Protein AF-A0A5K0X694-F1 (afdb_monomer)

Radius of gyration: 18.99 Å; Cα contacts (8 Å, |Δi|>4): 246; chains: 1; bounding box: 40×49×40 Å

pLDDT: mean 83.39, std 18.23, range [28.44, 98.31]

Sequence (173 aa):
LQGNPLCSSANQLKVTQFCGPQPDDNMESSGGTSNSTNVCLVQSCPAQFYEYVPSSLVTCFCAAPIKVGYRLKSPGISVFPPYVSIFRIYLTSSLDLDLDQLNVYSFIWEEGPRLKMYLKLFPMIKDSHSNQTFNLSEILRLRDMFTSWAMKDSPVFGPYELLNFTLEGPYEY

Mean predicted aligned error: 11.92 Å

Structure (mmCIF, N/CA/C/O backbone):
data_AF-A0A5K0X694-F1
#
_entry.id   AF-A0A5K0X694-F1
#
loop_
_atom_site.group_PDB
_atom_site.id
_atom_site.type_symbol
_atom_site.label_atom_id
_atom_site.label_alt_id
_atom_site.label_comp_id
_atom_site.label_asym_id
_atom_site.label_entity_id
_atom_site.label_seq_id
_atom_site.pdbx_PDB_ins_code
_atom_site.Cartn_x
_atom_site.Cartn_y
_atom_site.Cartn_z
_atom_site.occupancy
_atom_site.B_iso_or_equiv
_atom_site.auth_seq_id
_atom_site.auth_comp_id
_atom_site.auth_asym_id
_atom_site.auth_atom_id
_atom_site.pdbx_PDB_model_num
ATOM 1 N N . LEU A 1 1 ? -12.141 17.454 8.384 1.00 48.47 1 LEU A N 1
ATOM 2 C CA . LEU A 1 1 ? -13.400 18.067 8.876 1.00 48.47 1 LEU A CA 1
ATOM 3 C C . LEU A 1 1 ? -13.935 19.074 7.849 1.00 48.47 1 LEU A C 1
ATOM 5 O O . LEU A 1 1 ? -14.264 20.198 8.197 1.00 48.47 1 LEU A O 1
ATOM 9 N N . GLN A 1 2 ? -13.998 18.693 6.573 1.00 41.69 2 GLN A N 1
ATOM 10 C CA . GLN A 1 2 ? -14.534 19.544 5.505 1.00 41.69 2 GLN A CA 1
ATOM 11 C C . GLN A 1 2 ? -15.985 19.097 5.286 1.00 41.69 2 GLN A C 1
ATOM 13 O O . GLN A 1 2 ? -16.233 17.893 5.234 1.00 41.69 2 GLN A O 1
ATOM 18 N N . GLY A 1 3 ? -16.937 20.034 5.292 1.00 54.44 3 GLY A N 1
ATOM 19 C CA . GLY A 1 3 ? -18.376 19.724 5.241 1.00 54.44 3 GLY A CA 1
ATOM 20 C C . GLY A 1 3 ? -19.073 19.560 6.601 1.00 54.44 3 GLY A C 1
ATOM 21 O O . GLY A 1 3 ? -20.202 19.085 6.650 1.00 54.44 3 GLY A O 1
ATOM 22 N N . ASN A 1 4 ? -18.437 19.949 7.714 1.00 60.69 4 ASN A N 1
ATOM 23 C CA . ASN A 1 4 ? -19.129 20.032 9.004 1.00 60.69 4 ASN A CA 1
ATOM 24 C C . ASN A 1 4 ? -19.998 21.313 9.040 1.00 60.69 4 ASN A C 1
ATOM 26 O O . ASN A 1 4 ? -19.433 22.392 8.839 1.00 60.69 4 ASN A O 1
ATOM 30 N N . PRO A 1 5 ? -21.315 21.241 9.334 1.00 73.25 5 PRO A N 1
ATOM 31 C CA . PRO A 1 5 ? -22.205 22.409 9.407 1.00 73.25 5 PRO A CA 1
ATOM 32 C C . PRO A 1 5 ? -21.715 23.518 10.349 1.00 73.25 5 PRO A C 1
ATOM 34 O O . PRO A 1 5 ? -22.024 24.690 10.156 1.00 73.25 5 PRO A O 1
ATOM 37 N N . LEU A 1 6 ? -20.906 23.168 11.353 1.00 74.06 6 LEU A N 1
ATOM 38 C CA . LEU A 1 6 ? -20.310 24.129 12.285 1.00 74.06 6 LEU A CA 1
ATOM 39 C C . LEU A 1 6 ? -19.313 25.085 11.614 1.00 74.06 6 LEU A C 1
ATOM 41 O O . LEU A 1 6 ? -19.091 26.191 12.108 1.00 74.06 6 LEU A O 1
ATOM 45 N N . CYS A 1 7 ? -18.726 24.689 10.483 1.00 71.06 7 CYS A N 1
ATOM 46 C CA . CYS A 1 7 ? -17.763 25.520 9.769 1.00 71.06 7 CYS A CA 1
ATOM 47 C C . CYS A 1 7 ? -18.408 26.713 9.053 1.00 71.06 7 CYS A C 1
ATOM 49 O O . CYS A 1 7 ? -17.728 27.706 8.811 1.00 71.06 7 CYS A O 1
ATOM 51 N N . SER A 1 8 ? -19.723 26.686 8.815 1.00 75.56 8 SER A N 1
ATOM 52 C CA . SER A 1 8 ? -20.474 27.824 8.269 1.00 75.56 8 SER A CA 1
ATOM 53 C C . SER A 1 8 ? -20.506 29.031 9.219 1.00 75.56 8 SER A C 1
ATOM 55 O O . SER A 1 8 ? -20.667 30.164 8.774 1.00 75.56 8 SER A O 1
ATOM 57 N N . SER A 1 9 ? -20.309 28.806 10.524 1.00 78.75 9 SER A N 1
ATOM 58 C CA . SER A 1 9 ? -20.319 29.842 11.570 1.00 78.75 9 SER A CA 1
ATOM 59 C C . SER A 1 9 ? -18.967 29.975 12.287 1.00 78.75 9 SER A C 1
ATOM 61 O O . SER A 1 9 ? -18.888 30.542 13.379 1.00 78.75 9 SER A O 1
ATOM 63 N N . ALA A 1 10 ? -17.880 29.468 11.691 1.00 73.50 10 ALA A N 1
ATOM 64 C CA . ALA A 1 10 ? -16.590 29.304 12.366 1.00 73.50 10 ALA A CA 1
ATOM 65 C C . ALA A 1 10 ? -15.998 30.609 12.930 1.00 73.50 10 ALA A C 1
ATOM 67 O O . ALA A 1 10 ? -15.391 30.592 14.004 1.00 73.50 10 ALA A O 1
ATOM 68 N N . ASN A 1 11 ? -16.212 31.740 12.246 1.00 72.25 11 ASN A N 1
ATOM 69 C CA . ASN A 1 11 ? -15.755 33.064 12.689 1.00 72.25 11 ASN A CA 1
ATOM 70 C C . ASN A 1 11 ? -16.458 33.538 13.968 1.00 72.25 11 ASN A C 1
ATOM 72 O O . ASN A 1 11 ? -15.817 34.108 14.846 1.00 72.25 11 ASN A O 1
ATOM 76 N N . GLN A 1 12 ? -17.761 33.281 14.097 1.00 77.75 12 GLN A N 1
ATOM 77 C CA . GLN A 1 12 ? -18.540 33.678 15.275 1.00 77.75 12 GLN A CA 1
ATOM 78 C C . GLN A 1 12 ? -18.172 32.833 16.498 1.00 77.75 12 GLN A C 1
ATOM 80 O O . GLN A 1 12 ? -18.167 33.322 17.623 1.00 77.75 12 GLN A O 1
ATOM 85 N N . LEU A 1 13 ? -17.820 31.570 16.259 1.00 76.12 13 LEU A N 1
ATOM 86 C CA . LEU A 1 13 ? -17.507 30.590 17.294 1.00 76.12 13 LEU A CA 1
ATOM 87 C C . LEU A 1 13 ? -16.002 30.500 17.620 1.00 76.12 13 LEU A C 1
ATOM 89 O O . LEU A 1 13 ? -15.628 29.726 18.494 1.00 76.12 13 LEU A O 1
ATOM 93 N N . LYS A 1 14 ? -15.130 31.273 16.946 1.00 75.88 14 LYS A N 1
ATOM 94 C CA . LYS A 1 14 ? -13.653 31.204 17.063 1.00 75.88 14 LYS A CA 1
ATOM 95 C C . LYS A 1 14 ? -13.077 29.788 16.881 1.00 75.88 14 LYS A C 1
ATOM 97 O O . LYS A 1 14 ? -12.073 29.427 17.489 1.00 75.88 14 LYS A O 1
ATOM 102 N N . VAL A 1 15 ? -13.689 28.984 16.016 1.00 77.88 15 VAL A N 1
ATOM 103 C CA . VAL A 1 15 ? -13.258 27.601 15.721 1.00 77.88 15 VAL A CA 1
ATOM 104 C C . VAL A 1 15 ? -12.642 27.458 14.329 1.00 77.88 15 VAL A C 1
ATOM 106 O O . VAL A 1 15 ? -12.451 26.346 13.847 1.00 77.88 15 VAL A O 1
ATOM 109 N N . THR A 1 16 ? -12.302 28.574 13.682 1.00 71.81 16 THR A N 1
ATOM 110 C CA . THR A 1 16 ? -11.727 28.627 12.326 1.00 71.81 16 THR A CA 1
ATOM 111 C C . THR A 1 16 ? -10.502 27.737 12.150 1.00 71.81 16 THR A C 1
ATOM 113 O O . THR A 1 16 ? -10.377 27.084 11.122 1.00 71.81 16 THR A O 1
ATOM 116 N N . GLN A 1 17 ? -9.653 27.629 13.173 1.00 74.81 17 GLN A N 1
ATOM 117 C CA . GLN A 1 17 ? -8.462 26.772 13.164 1.00 74.81 17 GLN A CA 1
ATOM 118 C C . GLN A 1 17 ? -8.761 25.262 13.074 1.00 74.81 17 GLN A C 1
ATOM 120 O O . GLN A 1 17 ? -7.862 24.475 12.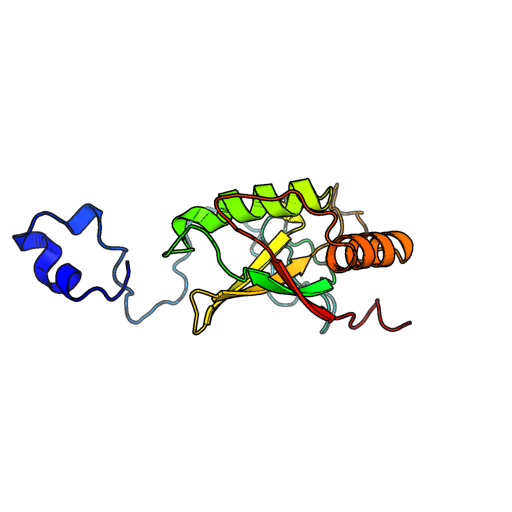796 1.00 74.81 17 GLN A O 1
ATOM 125 N N . PHE A 1 18 ? -10.007 24.848 13.323 1.00 73.69 18 PHE A N 1
ATOM 126 C CA . PHE A 1 18 ? -10.443 23.447 13.289 1.00 73.69 18 PHE A CA 1
ATOM 127 C C . PHE A 1 18 ? -11.225 23.088 12.017 1.00 73.69 18 PHE A C 1
ATOM 129 O O . PHE A 1 18 ? -11.554 21.918 11.799 1.00 73.69 18 PHE A O 1
ATOM 136 N N . CYS A 1 19 ? -11.520 24.078 11.174 1.00 73.50 19 CYS A N 1
ATOM 137 C CA . CYS A 1 19 ? -12.173 23.888 9.887 1.00 73.50 19 CYS A CA 1
ATOM 138 C C . CYS A 1 19 ? -11.113 23.788 8.787 1.00 73.50 19 CYS A C 1
ATOM 140 O O . CYS A 1 19 ? -10.180 24.583 8.733 1.00 73.50 19 CYS A O 1
ATOM 142 N N . GLY A 1 20 ? -11.237 22.773 7.925 1.00 61.75 20 GLY A N 1
ATOM 143 C CA . GLY A 1 20 ? -10.361 22.646 6.758 1.00 61.75 20 GLY A CA 1
ATOM 144 C C . GLY A 1 20 ? -10.597 23.794 5.769 1.00 61.75 20 GLY A C 1
ATOM 145 O O . GLY A 1 20 ? -11.686 24.373 5.793 1.00 61.75 20 GLY A O 1
ATOM 146 N N . PRO A 1 21 ? -9.616 24.122 4.906 1.00 60.84 21 PRO A N 1
ATOM 147 C CA . PRO A 1 21 ? -9.787 25.147 3.879 1.00 60.84 21 PRO A CA 1
ATOM 148 C C . PRO A 1 21 ? -11.065 24.871 3.079 1.00 60.84 21 PRO A C 1
ATOM 150 O O . PRO A 1 21 ? -11.343 23.729 2.714 1.00 60.84 21 PRO A O 1
ATOM 153 N N . GLN A 1 22 ? -11.894 25.893 2.883 1.00 52.69 22 GLN A N 1
ATOM 154 C CA . GLN A 1 22 ? -13.135 25.754 2.127 1.00 52.69 22 GLN A CA 1
ATOM 155 C C . GLN A 1 22 ? -12.769 25.420 0.674 1.00 52.69 22 GLN A C 1
ATOM 157 O O . GLN A 1 22 ? -11.824 26.016 0.157 1.00 52.69 22 GLN A O 1
ATOM 162 N N . PRO A 1 23 ? -13.416 24.433 0.030 1.00 43.84 23 PRO A N 1
ATOM 163 C CA . PRO A 1 23 ? -13.163 24.210 -1.380 1.00 43.84 23 PRO A CA 1
ATOM 164 C C . PRO A 1 23 ? -13.705 25.429 -2.126 1.00 43.84 23 PRO A C 1
ATOM 166 O O . PRO A 1 23 ? -14.900 25.711 -2.062 1.00 43.84 23 PRO A O 1
ATOM 169 N N . ASP A 1 24 ? -12.821 26.178 -2.778 1.00 38.19 24 ASP A N 1
ATOM 170 C CA . ASP A 1 24 ? -13.243 27.029 -3.879 1.00 38.19 24 ASP A CA 1
ATOM 171 C C . ASP A 1 24 ? -13.851 26.100 -4.934 1.00 38.19 24 ASP A C 1
ATOM 173 O O . ASP A 1 24 ? -13.210 25.133 -5.355 1.00 38.19 24 ASP A O 1
ATOM 177 N N . ASP A 1 25 ? -15.071 26.394 -5.384 1.00 39.53 25 ASP A N 1
ATOM 178 C CA . ASP A 1 25 ? -15.778 25.658 -6.448 1.00 39.53 25 ASP A CA 1
ATOM 179 C C . ASP A 1 25 ? -15.079 25.748 -7.828 1.00 39.53 25 ASP A C 1
ATOM 181 O O . ASP A 1 25 ? -15.644 25.373 -8.849 1.00 39.53 25 ASP A O 1
ATOM 185 N N . ASN A 1 26 ? -13.816 26.184 -7.861 1.00 41.09 26 ASN A N 1
ATOM 186 C CA . ASN A 1 26 ? -12.922 26.196 -9.012 1.00 41.09 26 ASN A CA 1
ATOM 187 C C . ASN A 1 26 ? -11.569 25.562 -8.655 1.00 41.09 26 ASN A C 1
ATOM 189 O O . ASN A 1 26 ? -10.518 26.159 -8.886 1.00 41.09 26 ASN A O 1
ATOM 193 N N . MET A 1 27 ? -11.571 24.356 -8.082 1.00 34.81 27 MET A N 1
ATOM 194 C CA . MET A 1 27 ? -10.336 23.609 -7.822 1.00 34.81 27 MET A CA 1
ATOM 195 C C . MET A 1 27 ? -9.750 23.034 -9.124 1.00 34.81 27 MET A C 1
ATOM 197 O O . MET A 1 27 ? -9.629 21.824 -9.304 1.00 34.81 27 MET A O 1
ATOM 201 N N . GLU A 1 28 ? -9.317 23.917 -10.024 1.00 36.00 28 GLU A N 1
ATOM 202 C CA . GLU A 1 28 ? -8.028 23.695 -10.660 1.00 36.00 28 GLU A CA 1
ATOM 203 C C . GLU A 1 28 ? -6.977 23.764 -9.551 1.00 36.00 28 GLU A C 1
ATOM 205 O O . GLU A 1 28 ? -6.948 24.687 -8.734 1.00 36.00 28 GLU A O 1
ATOM 210 N N . SER A 1 29 ? -6.144 22.731 -9.480 1.00 35.97 29 SER A N 1
ATOM 211 C CA . SER A 1 29 ? -5.011 22.655 -8.568 1.00 35.97 29 SER A CA 1
ATOM 212 C C . SER A 1 29 ? -4.126 23.889 -8.762 1.00 35.97 29 SER A C 1
ATOM 214 O O . SER A 1 29 ? -3.319 23.955 -9.685 1.00 35.97 29 SER A O 1
ATOM 216 N N . SER A 1 30 ? -4.308 24.897 -7.908 1.00 34.75 30 SER A N 1
ATOM 217 C CA . SER A 1 30 ? -3.469 26.088 -7.896 1.00 34.75 30 SER A CA 1
ATOM 218 C C . SER A 1 30 ? -2.078 25.689 -7.432 1.00 34.75 30 SER A C 1
ATOM 220 O O . SER A 1 30 ? -1.824 25.442 -6.251 1.00 34.75 30 SER A O 1
ATOM 222 N N . GLY A 1 31 ? -1.194 25.577 -8.420 1.00 34.97 31 GLY A N 1
ATOM 223 C CA . GLY A 1 31 ? 0.225 25.370 -8.244 1.00 34.97 31 GLY A CA 1
ATOM 224 C C . GLY A 1 31 ? 0.832 26.481 -7.400 1.00 34.97 31 GLY A C 1
ATOM 225 O O . GLY A 1 31 ? 0.669 27.670 -7.674 1.00 34.97 31 GLY A O 1
ATOM 226 N N . GLY A 1 32 ? 1.587 26.073 -6.384 1.00 28.44 32 GLY A N 1
ATOM 227 C CA . GLY A 1 32 ? 2.584 26.940 -5.785 1.00 28.44 32 GLY A CA 1
ATOM 228 C C . GLY A 1 32 ? 3.619 27.286 -6.850 1.00 28.44 32 GLY A C 1
ATOM 229 O O . GLY A 1 32 ? 4.326 26.408 -7.345 1.00 28.44 32 GLY A O 1
ATOM 230 N N . THR A 1 33 ? 3.707 28.566 -7.201 1.00 41.59 33 THR A N 1
ATOM 231 C CA . THR A 1 33 ? 4.793 29.131 -8.001 1.00 41.59 33 THR A CA 1
ATOM 232 C C . THR A 1 33 ? 6.118 28.906 -7.283 1.00 41.59 33 THR A C 1
ATOM 234 O O . THR A 1 33 ? 6.531 29.682 -6.424 1.00 41.59 33 THR A O 1
ATOM 237 N N . SER A 1 34 ? 6.789 27.826 -7.661 1.00 33.91 34 SER A N 1
ATOM 238 C CA . SER A 1 34 ? 8.225 27.652 -7.524 1.00 33.91 34 SER A CA 1
ATOM 239 C C . SER A 1 34 ? 8.764 27.434 -8.934 1.00 33.91 34 SER A C 1
ATOM 241 O O . SER A 1 34 ? 8.222 26.630 -9.690 1.00 33.91 34 SER A O 1
ATOM 243 N N . ASN A 1 35 ? 9.789 28.196 -9.317 1.00 35.16 35 ASN A N 1
ATOM 244 C CA . ASN A 1 35 ? 10.494 28.044 -10.589 1.00 35.16 35 ASN A CA 1
ATOM 245 C C . ASN A 1 35 ? 11.213 26.684 -10.628 1.00 35.16 35 ASN A C 1
ATOM 247 O O . ASN A 1 35 ? 12.423 26.613 -10.431 1.00 35.16 35 ASN A O 1
ATOM 251 N N . SER A 1 36 ? 10.473 25.601 -10.856 1.00 40.12 36 SER A N 1
ATOM 252 C CA . SER A 1 36 ? 11.021 24.280 -11.141 1.00 40.12 36 SER A CA 1
ATOM 253 C C . SER A 1 36 ? 10.494 23.820 -12.496 1.00 40.12 36 SER A C 1
ATOM 255 O O . SER A 1 36 ? 9.312 23.570 -12.701 1.00 40.12 36 SER A O 1
ATOM 257 N N . THR A 1 37 ? 11.396 23.746 -13.464 1.00 45.09 37 THR A N 1
ATOM 258 C CA . THR A 1 37 ? 11.156 23.361 -14.860 1.00 45.09 37 THR A CA 1
ATOM 259 C C . THR A 1 37 ? 10.831 21.873 -15.054 1.00 45.09 37 THR A C 1
ATOM 261 O O . THR A 1 37 ? 10.896 21.386 -16.175 1.00 45.09 37 THR A O 1
ATOM 264 N N . ASN A 1 38 ? 10.443 21.139 -14.007 1.00 52.22 38 ASN A N 1
ATOM 265 C CA . ASN A 1 38 ? 10.239 19.689 -14.064 1.00 52.22 38 ASN A CA 1
ATOM 266 C C . ASN A 1 38 ? 8.827 19.296 -13.612 1.00 52.22 38 ASN A C 1
ATOM 268 O O . ASN A 1 38 ? 8.649 18.527 -12.669 1.00 52.22 38 ASN A O 1
ATOM 272 N N . VAL A 1 39 ? 7.808 19.827 -14.288 1.00 64.50 39 VAL A N 1
ATOM 273 C CA . VAL A 1 39 ? 6.454 19.272 -14.193 1.00 64.50 39 VAL A CA 1
ATOM 274 C C . VAL A 1 39 ? 6.445 17.986 -15.014 1.00 64.50 39 VAL A C 1
ATOM 276 O O . VAL A 1 39 ? 6.618 18.029 -16.231 1.00 64.50 39 VAL A O 1
ATOM 279 N N . CYS A 1 40 ? 6.286 16.839 -14.355 1.00 70.12 40 CYS A N 1
ATOM 280 C CA . CYS A 1 40 ? 6.133 15.560 -15.041 1.00 70.12 40 CYS A CA 1
ATOM 281 C C . CYS A 1 40 ? 4.939 15.643 -15.992 1.00 70.12 40 CYS A C 1
ATOM 283 O O . CYS A 1 40 ? 3.802 15.815 -15.552 1.00 70.12 40 CYS A O 1
ATOM 285 N N . LEU A 1 41 ? 5.194 15.567 -17.298 1.00 68.50 41 LEU A N 1
ATOM 286 C CA . LEU A 1 41 ? 4.132 15.597 -18.297 1.00 68.50 41 LEU A CA 1
ATOM 287 C C . LEU A 1 41 ? 3.282 14.349 -18.112 1.00 68.50 41 LEU A C 1
ATOM 289 O O . LEU A 1 41 ? 3.829 13.268 -18.201 1.00 68.50 41 LEU A O 1
ATOM 293 N N . VAL A 1 42 ? 1.963 14.471 -17.945 1.00 57.97 42 VAL A N 1
ATOM 294 C CA . VAL A 1 42 ? 1.013 13.358 -17.684 1.00 57.97 42 VAL A CA 1
ATOM 295 C C . VAL A 1 42 ? 1.183 12.140 -18.626 1.00 57.97 42 VAL A C 1
ATOM 297 O O . VAL A 1 42 ? 0.758 11.037 -18.302 1.00 57.97 42 VAL A O 1
ATOM 300 N N . GLN A 1 43 ? 1.842 12.322 -19.773 1.00 61.53 43 GLN A N 1
ATOM 301 C CA . GLN A 1 43 ? 2.162 11.305 -20.775 1.00 61.53 43 GLN A CA 1
ATOM 302 C C . GLN A 1 43 ? 3.538 10.609 -20.614 1.00 61.53 43 GLN A C 1
ATOM 304 O O . GLN A 1 43 ? 3.895 9.829 -21.492 1.00 61.53 43 GLN A O 1
ATOM 309 N N . SER A 1 44 ? 4.347 10.866 -19.571 1.00 67.12 44 SER A N 1
ATOM 310 C CA . SER A 1 44 ? 5.709 10.289 -19.500 1.00 67.12 44 SER A CA 1
ATOM 311 C C . SER A 1 44 ? 5.768 8.827 -19.053 1.00 67.12 44 SER A C 1
ATOM 313 O O . SER A 1 44 ? 6.786 8.183 -19.304 1.00 67.12 44 SER A O 1
ATOM 315 N N . CYS A 1 45 ? 4.736 8.288 -18.396 1.00 82.69 45 CYS A N 1
ATOM 316 C CA . CYS A 1 45 ? 4.750 6.873 -18.023 1.00 82.69 45 CYS A CA 1
ATOM 317 C C . CYS A 1 45 ? 4.392 5.974 -19.219 1.00 82.69 45 CYS A C 1
ATOM 319 O O . CYS A 1 45 ? 3.425 6.273 -19.925 1.00 82.69 45 CYS A O 1
ATOM 321 N N . PRO A 1 46 ? 5.129 4.866 -19.449 1.00 71.69 46 PRO A N 1
ATOM 322 C CA . PRO A 1 46 ? 4.773 3.878 -20.468 1.00 71.69 46 PRO A CA 1
ATOM 323 C C . PRO A 1 46 ? 3.323 3.383 -20.291 1.00 71.69 46 PRO A C 1
ATOM 325 O O . PRO A 1 46 ? 2.833 3.270 -19.173 1.00 71.69 46 PRO A O 1
ATOM 328 N N . ALA A 1 47 ? 2.613 3.122 -21.392 1.00 72.69 47 ALA A N 1
ATOM 329 C CA . ALA A 1 47 ? 1.148 3.009 -21.422 1.00 72.69 47 ALA A CA 1
ATOM 330 C C . ALA A 1 47 ? 0.486 2.003 -20.436 1.00 72.69 47 ALA A C 1
ATOM 332 O O . ALA A 1 47 ? 1.058 0.982 -20.057 1.00 72.69 47 ALA A O 1
ATOM 333 N N . GLN A 1 48 ? -0.778 2.325 -20.106 1.00 78.00 48 GLN A N 1
ATOM 334 C CA . GLN A 1 48 ? -1.881 1.638 -19.390 1.00 78.00 48 GLN A CA 1
ATOM 335 C C . GLN A 1 48 ? -1.643 0.957 -18.025 1.00 78.00 48 GLN A C 1
ATOM 337 O O . GLN A 1 48 ? -2.593 0.883 -17.248 1.00 78.00 48 GLN A O 1
ATOM 342 N N . PHE A 1 49 ? -0.425 0.527 -17.687 1.00 88.81 49 PHE A N 1
ATOM 343 C CA . PHE A 1 49 ? -0.144 -0.191 -16.429 1.00 88.81 49 PHE A CA 1
ATOM 344 C C . PHE A 1 49 ? 0.928 0.453 -15.546 1.00 88.81 49 PHE A C 1
ATOM 346 O O . PHE A 1 49 ? 1.146 -0.011 -14.429 1.00 88.81 49 PHE A O 1
ATOM 353 N N . TYR A 1 50 ? 1.587 1.510 -16.022 1.00 91.38 50 TYR A N 1
ATOM 354 C CA . TYR A 1 50 ? 2.572 2.258 -15.248 1.00 91.38 50 TYR A CA 1
ATOM 355 C C . TYR A 1 50 ? 1.970 3.566 -14.751 1.00 91.38 50 TYR A C 1
ATOM 357 O O . TYR A 1 50 ? 1.217 4.238 -15.454 1.00 91.38 50 TYR A O 1
ATOM 365 N N . GLU A 1 51 ? 2.338 3.939 -13.534 1.00 90.81 51 GLU A N 1
ATOM 366 C CA . GLU A 1 51 ? 1.886 5.159 -12.882 1.00 90.81 51 GLU A CA 1
ATOM 367 C C . GLU A 1 51 ? 3.071 5.891 -12.254 1.00 90.81 51 GLU A C 1
ATOM 369 O O . GLU A 1 51 ? 4.096 5.283 -11.930 1.00 90.81 51 GLU A O 1
ATOM 374 N N . TYR A 1 52 ? 2.915 7.198 -12.041 1.00 89.19 52 TYR A N 1
ATOM 375 C CA . TYR A 1 52 ? 3.875 7.960 -11.252 1.00 89.19 52 TYR A CA 1
ATOM 376 C C . TYR A 1 52 ? 3.895 7.472 -9.817 1.00 89.19 52 TYR A C 1
ATOM 378 O O . TYR A 1 52 ? 2.845 7.322 -9.189 1.00 89.19 52 TYR A O 1
ATOM 386 N N . VAL A 1 53 ? 5.098 7.315 -9.274 1.00 89.56 53 VAL A N 1
ATOM 387 C CA . VAL A 1 53 ? 5.265 6.982 -7.863 1.00 89.56 53 VAL A CA 1
ATOM 388 C C . VAL A 1 53 ? 5.167 8.269 -7.034 1.00 89.56 53 VAL A C 1
ATOM 390 O O . VAL A 1 53 ? 6.076 9.100 -7.101 1.00 89.56 53 VAL A O 1
ATOM 393 N N . PRO A 1 54 ? 4.090 8.482 -6.247 1.00 79.31 54 PRO A N 1
ATOM 394 C CA . PRO A 1 54 ? 3.764 9.810 -5.709 1.00 79.31 54 PRO A CA 1
ATOM 395 C C . PRO A 1 54 ? 4.771 10.368 -4.699 1.00 79.31 54 PRO A C 1
ATOM 397 O O . PRO A 1 54 ? 4.779 11.566 -4.436 1.00 79.31 54 PRO A O 1
ATOM 400 N N . SER A 1 55 ? 5.575 9.506 -4.076 1.00 77.19 55 SER A N 1
ATOM 401 C CA . SER A 1 55 ? 6.570 9.884 -3.063 1.00 77.19 55 SER A CA 1
ATOM 402 C C . SER A 1 55 ? 8.005 9.554 -3.491 1.00 77.19 55 SER A C 1
ATOM 404 O O . SER A 1 55 ? 8.879 9.482 -2.635 1.00 77.19 55 SER A O 1
ATOM 406 N N . SER A 1 56 ? 8.247 9.350 -4.792 1.00 78.56 56 SER A N 1
ATOM 407 C CA . SER A 1 56 ? 9.584 9.053 -5.314 1.00 78.56 56 SER A CA 1
ATOM 408 C C . SER A 1 56 ? 10.520 10.256 -5.186 1.00 78.56 56 SER A C 1
ATOM 410 O O . SER A 1 56 ? 10.170 11.373 -5.568 1.00 78.56 56 SER A O 1
ATOM 412 N N . LEU A 1 57 ? 11.742 10.009 -4.706 1.00 80.38 57 LEU A N 1
ATOM 413 C CA . LEU A 1 57 ? 12.838 10.988 -4.729 1.00 80.38 57 LEU A CA 1
ATOM 414 C C . LEU A 1 57 ? 13.376 11.224 -6.148 1.00 80.38 57 LEU A C 1
ATOM 416 O O . LEU A 1 57 ? 13.990 12.253 -6.424 1.00 80.38 57 LEU A O 1
ATOM 420 N N . VAL A 1 58 ? 13.138 10.273 -7.052 1.00 82.50 58 VAL A N 1
ATOM 421 C CA . VAL A 1 58 ? 13.457 10.389 -8.472 1.00 82.50 58 VAL A CA 1
ATOM 422 C C . VAL A 1 58 ? 12.288 11.067 -9.180 1.00 82.50 58 VAL A C 1
ATOM 424 O O . VAL A 1 58 ? 11.178 10.524 -9.242 1.00 82.50 58 VAL A O 1
ATOM 427 N N . THR A 1 59 ? 12.548 12.253 -9.726 1.00 81.81 59 THR A N 1
ATOM 428 C CA . THR A 1 59 ? 11.578 13.060 -10.471 1.00 81.81 59 THR A CA 1
ATOM 429 C C . THR A 1 59 ? 10.973 12.258 -11.624 1.00 81.81 59 THR A C 1
ATOM 431 O O . THR A 1 59 ? 11.697 11.716 -12.455 1.00 81.81 59 THR A O 1
ATOM 434 N N . CYS A 1 60 ? 9.641 12.207 -11.687 1.00 83.06 60 CYS A N 1
ATOM 435 C CA . CYS A 1 60 ? 8.880 11.546 -12.754 1.00 83.06 60 CYS A CA 1
ATOM 436 C C . CYS A 1 60 ? 9.139 10.040 -12.916 1.00 83.06 60 CYS A C 1
ATOM 438 O O . CYS A 1 60 ? 8.969 9.513 -14.015 1.00 83.06 60 CYS A O 1
ATOM 440 N N . PHE A 1 61 ? 9.531 9.337 -11.849 1.00 87.75 61 PHE A N 1
ATOM 441 C CA . PHE A 1 61 ? 9.691 7.887 -11.912 1.00 87.75 61 PHE A CA 1
ATOM 442 C C . PHE A 1 61 ? 8.340 7.186 -12.082 1.00 87.75 61 PHE A C 1
ATOM 444 O O . PHE A 1 61 ? 7.378 7.460 -11.356 1.00 87.75 61 PHE A O 1
ATOM 451 N N . CYS A 1 62 ? 8.297 6.267 -13.039 1.00 91.06 62 CYS A N 1
ATOM 452 C CA . CYS A 1 62 ? 7.122 5.486 -13.383 1.00 91.06 62 CYS A CA 1
ATOM 453 C C . CYS A 1 62 ? 7.356 4.027 -13.029 1.00 91.06 62 CYS A C 1
ATOM 455 O O . CYS A 1 62 ? 8.410 3.471 -13.331 1.00 91.06 62 CYS A O 1
ATOM 457 N N . ALA A 1 63 ? 6.359 3.397 -12.427 1.00 93.25 63 ALA A N 1
ATOM 458 C CA . ALA A 1 63 ? 6.406 1.980 -12.119 1.00 93.25 63 ALA A CA 1
ATOM 459 C C . ALA A 1 63 ? 5.021 1.349 -12.220 1.00 93.25 63 ALA A C 1
ATOM 461 O O . ALA A 1 63 ? 4.010 2.038 -12.097 1.00 93.25 63 ALA A O 1
ATOM 462 N N . ALA A 1 64 ? 4.983 0.038 -12.440 1.00 94.88 64 ALA A N 1
ATOM 463 C CA . ALA A 1 64 ? 3.752 -0.736 -12.452 1.00 94.88 64 ALA A CA 1
ATOM 464 C C . ALA A 1 64 ? 3.404 -1.179 -11.022 1.00 94.88 64 ALA A C 1
ATOM 466 O O . ALA A 1 64 ? 4.123 -2.018 -10.460 1.00 94.88 64 ALA A O 1
ATOM 467 N N . PRO A 1 65 ? 2.343 -0.637 -10.397 1.00 96.19 65 PRO A N 1
ATOM 468 C CA . PRO A 1 65 ? 1.994 -1.007 -9.036 1.00 96.19 65 PRO A CA 1
ATOM 469 C C . PRO A 1 65 ? 1.283 -2.361 -8.963 1.00 96.19 65 PRO A C 1
ATOM 471 O O . PRO A 1 65 ? 0.530 -2.734 -9.860 1.00 96.19 65 PRO A O 1
ATOM 474 N N . ILE A 1 66 ? 1.424 -3.050 -7.831 1.00 97.25 66 ILE A N 1
ATOM 475 C CA . ILE A 1 66 ? 0.488 -4.107 -7.426 1.00 97.25 66 ILE A CA 1
ATOM 476 C C . ILE A 1 66 ? -0.687 -3.445 -6.711 1.00 97.25 66 ILE A C 1
ATOM 478 O O . ILE A 1 66 ? -0.491 -2.647 -5.789 1.00 97.25 66 ILE A O 1
ATOM 482 N N . LYS A 1 67 ? -1.914 -3.783 -7.114 1.00 97.12 67 LYS A N 1
ATOM 483 C CA . LYS A 1 67 ? -3.137 -3.243 -6.510 1.00 97.12 67 LYS A CA 1
ATOM 484 C C . LYS A 1 67 ? -3.647 -4.205 -5.444 1.00 97.12 67 LYS A C 1
ATOM 486 O O . LYS A 1 67 ? -3.854 -5.386 -5.713 1.00 97.12 67 LYS A O 1
ATOM 491 N N . VAL A 1 68 ? -3.861 -3.695 -4.235 1.00 98.25 68 VAL A N 1
ATOM 492 C CA . VAL A 1 68 ? -4.284 -4.499 -3.086 1.00 98.25 68 VAL A CA 1
ATOM 493 C C . VAL A 1 68 ? -5.547 -3.913 -2.473 1.00 98.25 68 VAL A C 1
ATOM 495 O O . VAL A 1 68 ? -5.569 -2.779 -1.994 1.00 98.25 68 VAL A O 1
ATOM 498 N N . GLY A 1 69 ? -6.610 -4.704 -2.466 1.00 98.31 69 GLY A N 1
ATOM 499 C CA . GLY A 1 69 ? -7.802 -4.455 -1.676 1.00 98.31 69 GLY A CA 1
ATOM 500 C C . GLY A 1 69 ? -7.536 -4.903 -0.249 1.00 98.31 69 GLY A C 1
ATOM 501 O O . GLY A 1 69 ? -7.305 -6.084 0.000 1.00 98.31 69 GLY A O 1
ATOM 502 N N . TYR A 1 70 ? -7.581 -3.970 0.689 1.00 97.44 70 TYR A N 1
ATOM 503 C CA . TYR A 1 70 ? -7.200 -4.192 2.077 1.00 97.44 70 TYR A CA 1
ATOM 504 C C . TYR A 1 70 ? -8.293 -3.662 2.996 1.00 97.44 70 TYR A C 1
ATOM 506 O O . TYR A 1 70 ? -8.843 -2.593 2.748 1.00 97.44 70 TYR A O 1
ATOM 514 N N . ARG A 1 71 ? -8.630 -4.380 4.064 1.00 97.00 71 ARG A N 1
ATOM 515 C CA . ARG A 1 71 ? -9.657 -3.945 5.013 1.00 97.00 71 ARG A CA 1
ATOM 516 C C . ARG A 1 71 ? -9.160 -4.068 6.441 1.00 97.00 71 ARG A C 1
ATOM 518 O O . ARG A 1 71 ? -8.669 -5.117 6.828 1.00 97.00 71 ARG A O 1
ATOM 525 N N . LEU A 1 72 ? -9.370 -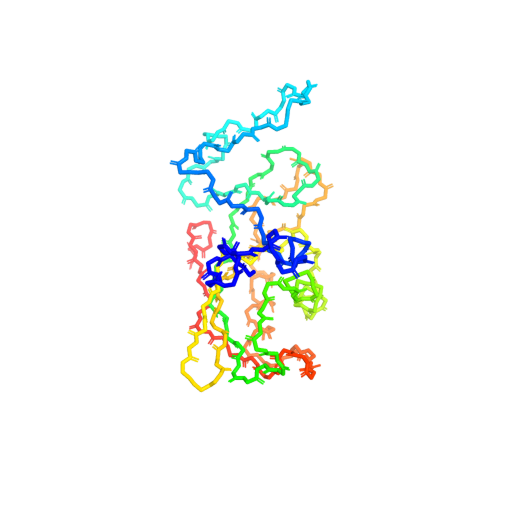3.031 7.244 1.00 96.25 72 LEU A N 1
ATOM 526 C CA . LEU A 1 72 ? -9.310 -3.136 8.701 1.00 96.25 72 LEU A CA 1
ATOM 527 C C . LEU A 1 72 ? -10.687 -3.550 9.214 1.00 96.25 72 LEU A C 1
ATOM 529 O O . LEU A 1 72 ? -11.683 -2.881 8.923 1.00 96.25 72 LEU A O 1
ATOM 533 N N . LYS A 1 73 ? -10.755 -4.667 9.943 1.00 94.81 73 LYS A N 1
ATOM 534 C CA . LYS A 1 73 ? -12.032 -5.269 10.355 1.00 94.81 73 LYS A CA 1
ATOM 535 C C . LYS A 1 73 ? -12.670 -4.540 11.534 1.00 94.81 73 LYS A C 1
ATOM 537 O O . LYS A 1 73 ? -13.889 -4.505 11.622 1.00 94.81 73 LYS A O 1
ATOM 542 N N . SER A 1 74 ? -11.848 -4.014 12.439 1.00 94.00 74 SER A N 1
ATOM 543 C CA . SER A 1 74 ? -12.295 -3.292 13.634 1.00 94.00 74 SER A CA 1
ATOM 544 C C . SER A 1 74 ? -11.165 -2.396 14.169 1.00 94.00 74 SER A C 1
ATOM 546 O O . SER A 1 74 ? -10.607 -2.688 15.230 1.00 94.00 74 SER A O 1
ATOM 548 N N . PRO A 1 75 ? -10.754 -1.351 13.426 1.00 95.69 75 PRO A N 1
ATOM 549 C CA . PRO A 1 75 ? -9.741 -0.412 13.885 1.00 95.69 75 PRO A CA 1
ATOM 550 C C . PRO A 1 75 ? -10.195 0.327 15.152 1.00 95.69 75 PRO A C 1
ATOM 552 O O . PRO A 1 75 ? -11.372 0.634 15.324 1.00 95.69 75 PRO A O 1
ATOM 555 N N . GLY A 1 76 ? -9.244 0.676 16.020 1.00 94.75 76 GLY A N 1
ATOM 556 C CA . GLY A 1 76 ? -9.478 1.432 17.258 1.00 94.75 76 GLY A CA 1
ATOM 557 C C . GLY A 1 76 ? -9.702 2.935 17.045 1.00 94.75 76 GLY A C 1
ATOM 558 O O . GLY A 1 76 ? -9.600 3.718 17.986 1.00 94.75 76 GLY A O 1
ATOM 559 N N . ILE A 1 77 ? -9.963 3.353 15.807 1.00 94.88 77 ILE A N 1
ATOM 560 C CA . ILE A 1 77 ? -10.138 4.747 15.397 1.00 94.88 77 ILE A CA 1
ATOM 561 C C . ILE A 1 77 ? -11.478 4.911 14.683 1.00 94.88 77 ILE A C 1
ATOM 563 O O . ILE A 1 77 ? -11.945 4.000 14.010 1.00 94.88 77 ILE A O 1
ATOM 567 N N . SER A 1 78 ? -12.079 6.095 14.791 1.00 92.62 78 SER A N 1
ATOM 568 C CA . SER A 1 78 ? -13.327 6.453 14.095 1.00 92.62 78 SER A CA 1
ATOM 569 C C . SER A 1 78 ? -13.107 7.393 12.905 1.00 92.62 78 SER A C 1
ATOM 571 O O . SER A 1 78 ? -14.007 7.613 12.098 1.00 92.62 78 SER A O 1
ATOM 573 N N . VAL A 1 79 ? -11.904 7.963 12.780 1.00 93.38 79 VAL A N 1
ATOM 574 C CA . VAL A 1 79 ? -11.535 8.919 11.732 1.00 93.38 79 VAL A CA 1
ATOM 575 C C . VAL A 1 79 ? -10.144 8.561 11.218 1.00 93.38 79 VAL A C 1
ATOM 577 O O . VAL A 1 79 ? -9.178 8.627 11.966 1.00 93.38 79 VAL A O 1
ATOM 580 N N . PHE A 1 80 ? -10.035 8.188 9.941 1.00 96.00 80 PHE A N 1
ATOM 581 C CA . PHE A 1 80 ? -8.780 7.717 9.340 1.00 96.00 80 PHE A CA 1
ATOM 582 C C . PHE A 1 80 ? -7.797 8.804 8.865 1.00 96.00 80 PHE A C 1
AT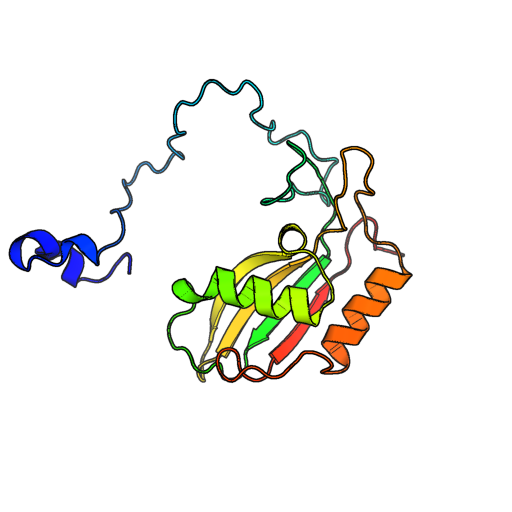OM 584 O O . PHE A 1 80 ? -6.602 8.602 9.060 1.00 96.00 80 PHE A O 1
ATOM 591 N N . PRO A 1 81 ? -8.217 9.954 8.287 1.00 96.19 81 PRO A N 1
ATOM 592 C CA . PRO A 1 81 ? -7.280 10.925 7.704 1.00 96.19 81 PRO A CA 1
ATOM 593 C C . PRO A 1 81 ? -6.081 11.337 8.584 1.00 96.19 81 PRO A C 1
ATOM 595 O O . PRO A 1 81 ? -4.967 11.363 8.064 1.00 96.19 81 PRO A O 1
ATOM 598 N N . PRO A 1 82 ? -6.232 11.580 9.903 1.00 97.19 82 PRO A N 1
ATOM 599 C CA . PRO A 1 82 ? -5.098 11.903 10.777 1.00 97.19 82 PRO A CA 1
ATOM 600 C C . PRO A 1 82 ? -4.076 10.764 10.940 1.00 97.19 82 PRO A C 1
ATOM 602 O O . PRO A 1 82 ? -2.951 11.002 11.366 1.00 97.19 82 PRO A O 1
ATOM 605 N N . TYR A 1 83 ? -4.459 9.530 10.607 1.00 97.00 83 TYR A N 1
ATOM 606 C CA . TYR A 1 83 ? -3.659 8.323 10.791 1.00 97.00 83 TYR A CA 1
ATOM 607 C C . TYR A 1 83 ? -3.012 7.819 9.501 1.00 97.00 83 TYR A C 1
ATOM 609 O O . TYR A 1 83 ? -2.270 6.847 9.568 1.00 97.00 83 TYR A O 1
ATOM 617 N N . VAL A 1 84 ? -3.232 8.454 8.342 1.00 96.06 84 VAL A N 1
ATOM 618 C CA . VAL A 1 84 ? -2.709 7.972 7.046 1.00 96.06 84 VAL A CA 1
ATOM 619 C C . VAL A 1 84 ? -1.189 7.785 7.078 1.00 96.06 84 VAL A C 1
ATOM 621 O O . VAL A 1 84 ? -0.692 6.736 6.676 1.00 96.06 84 VAL A O 1
ATOM 624 N N . SER A 1 85 ? -0.439 8.758 7.603 1.00 95.50 85 SER A N 1
ATOM 625 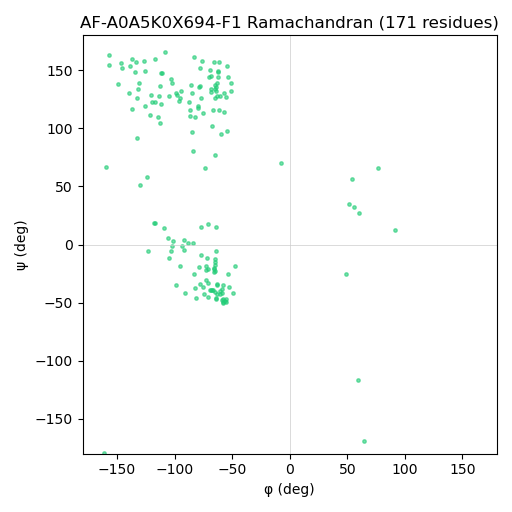C CA . SER A 1 85 ? 1.026 8.661 7.698 1.00 95.50 85 SER A CA 1
ATOM 626 C C . SER A 1 85 ? 1.474 7.541 8.641 1.00 95.50 85 SER A C 1
ATOM 628 O O . SER A 1 85 ? 2.394 6.793 8.321 1.00 95.50 85 SER A O 1
ATOM 630 N N . ILE A 1 86 ? 0.790 7.383 9.778 1.00 96.44 86 ILE A N 1
ATOM 631 C CA . ILE A 1 86 ? 1.082 6.331 10.763 1.00 96.44 86 ILE A CA 1
ATOM 632 C C . ILE A 1 86 ? 0.737 4.953 10.186 1.00 96.44 86 ILE A C 1
ATOM 634 O O . ILE A 1 86 ? 1.482 3.998 10.381 1.00 96.44 86 ILE A O 1
ATOM 638 N N . PHE A 1 87 ? -0.361 4.853 9.435 1.00 96.94 87 PHE A N 1
ATOM 639 C CA . PHE A 1 87 ? -0.769 3.639 8.740 1.00 96.94 87 PHE A CA 1
ATOM 640 C C . PHE A 1 87 ? 0.252 3.237 7.679 1.00 96.94 87 PHE A C 1
ATOM 642 O O . PHE A 1 87 ? 0.601 2.063 7.599 1.00 96.94 87 PHE A O 1
ATOM 649 N N . ARG A 1 88 ? 0.777 4.204 6.910 1.00 96.75 88 ARG A N 1
ATOM 650 C CA . ARG A 1 88 ? 1.847 3.935 5.942 1.00 96.75 88 ARG A CA 1
ATOM 651 C C . ARG A 1 88 ? 3.071 3.339 6.630 1.00 96.75 88 ARG A C 1
ATOM 653 O O . ARG A 1 88 ? 3.495 2.270 6.224 1.00 96.75 88 ARG A O 1
ATOM 660 N N . ILE A 1 89 ? 3.556 3.961 7.709 1.00 96.44 89 ILE A N 1
ATOM 661 C CA . ILE A 1 89 ? 4.692 3.448 8.499 1.00 96.44 89 ILE A CA 1
ATOM 662 C C . ILE A 1 89 ? 4.418 2.038 9.028 1.00 96.44 89 ILE A C 1
ATOM 664 O O . ILE A 1 89 ? 5.261 1.152 8.914 1.00 96.44 89 ILE A O 1
ATOM 668 N N . TYR A 1 90 ? 3.236 1.825 9.605 1.00 96.44 90 TYR A N 1
ATOM 669 C CA . TYR A 1 90 ? 2.828 0.531 10.143 1.00 96.44 90 TYR A CA 1
ATOM 670 C C . TYR A 1 90 ? 2.854 -0.569 9.075 1.00 96.44 90 TYR A C 1
ATOM 672 O O . TYR A 1 90 ? 3.427 -1.641 9.295 1.00 96.44 90 TYR A O 1
ATOM 680 N N . LEU A 1 91 ? 2.242 -0.304 7.921 1.00 96.56 91 LEU A N 1
ATOM 681 C CA . LEU A 1 91 ? 2.087 -1.305 6.880 1.00 96.56 91 LEU A CA 1
ATOM 682 C C . LEU A 1 91 ? 3.408 -1.571 6.154 1.00 96.56 91 LEU A C 1
ATOM 684 O O . LEU A 1 91 ? 3.746 -2.732 5.942 1.00 96.56 91 LEU A O 1
ATOM 688 N N . THR A 1 92 ? 4.186 -0.537 5.823 1.00 96.00 92 THR A N 1
ATOM 689 C CA . THR A 1 92 ? 5.483 -0.731 5.159 1.00 96.00 92 THR A CA 1
ATOM 690 C C . THR A 1 92 ? 6.488 -1.412 6.079 1.00 96.00 92 THR A C 1
ATOM 692 O O . THR A 1 92 ? 7.161 -2.338 5.644 1.00 96.00 92 THR A O 1
ATOM 695 N N . SER A 1 93 ? 6.516 -1.077 7.376 1.00 95.31 93 SER A N 1
ATOM 696 C CA . SER A 1 93 ? 7.343 -1.804 8.349 1.00 95.31 93 SER A CA 1
ATOM 697 C C . SER A 1 93 ? 6.925 -3.269 8.490 1.00 95.31 93 SER A C 1
ATOM 699 O O . SER A 1 93 ? 7.782 -4.125 8.693 1.00 95.31 93 SER A O 1
ATOM 701 N N . SER A 1 94 ? 5.627 -3.568 8.391 1.00 94.56 94 SER A N 1
ATOM 702 C CA . SER A 1 94 ? 5.137 -4.949 8.440 1.00 94.56 94 SER A CA 1
ATOM 703 C C . SER A 1 94 ? 5.466 -5.728 7.169 1.00 94.56 94 SER A C 1
ATOM 705 O O . SER A 1 94 ? 5.650 -6.934 7.245 1.00 94.56 94 SER A O 1
ATOM 707 N N . LEU A 1 95 ? 5.542 -5.056 6.018 1.00 95.31 95 LEU A N 1
ATOM 708 C CA . LEU A 1 95 ? 5.852 -5.654 4.717 1.00 95.31 95 LEU A CA 1
ATOM 709 C C . LEU A 1 95 ? 7.345 -5.649 4.368 1.00 95.31 95 LEU A C 1
ATOM 711 O O . LEU A 1 95 ? 7.707 -6.218 3.340 1.00 95.31 95 LEU A O 1
ATOM 715 N N . ASP A 1 96 ? 8.193 -5.041 5.197 1.00 95.38 96 ASP A N 1
ATOM 716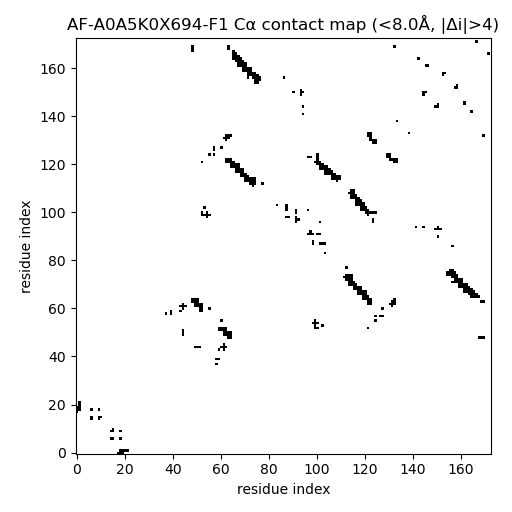 C CA . ASP A 1 96 ? 9.602 -4.771 4.885 1.00 95.38 96 ASP A CA 1
ATOM 717 C C . ASP A 1 96 ? 9.750 -3.989 3.565 1.00 95.38 96 ASP A C 1
ATOM 719 O O . ASP A 1 96 ? 10.344 -4.453 2.596 1.00 95.38 96 ASP A O 1
ATOM 723 N N . LEU A 1 97 ? 9.086 -2.831 3.504 1.00 95.19 97 LEU A N 1
ATOM 724 C CA . LEU A 1 97 ? 9.091 -1.901 2.373 1.00 95.19 97 LEU A CA 1
ATOM 725 C C . LEU A 1 97 ? 9.485 -0.491 2.830 1.00 95.19 97 LEU A C 1
ATOM 727 O O . LEU A 1 97 ? 9.268 -0.112 3.987 1.00 95.19 97 LEU A O 1
ATOM 731 N N . ASP A 1 98 ? 9.964 0.318 1.890 1.00 93.62 98 ASP A N 1
ATOM 732 C CA . ASP A 1 98 ? 10.158 1.753 2.079 1.00 93.62 98 ASP A CA 1
ATOM 733 C C . ASP A 1 98 ? 8.820 2.518 2.023 1.00 93.62 98 ASP A C 1
ATOM 735 O O . ASP A 1 98 ? 7.809 2.053 1.487 1.00 93.62 98 ASP A O 1
ATOM 739 N N . LEU A 1 99 ? 8.777 3.719 2.616 1.00 92.62 99 LEU A N 1
ATOM 740 C CA . LEU A 1 99 ? 7.537 4.508 2.717 1.00 92.62 99 LEU A CA 1
ATOM 741 C C . LEU A 1 99 ? 6.977 4.934 1.354 1.00 92.62 99 LEU A C 1
ATOM 743 O O . LEU A 1 99 ? 5.758 5.050 1.193 1.00 92.62 99 LEU A O 1
ATOM 747 N N . ASP A 1 100 ? 7.850 5.204 0.391 1.00 90.75 100 ASP A N 1
ATOM 748 C CA . ASP A 1 100 ? 7.508 5.620 -0.968 1.00 90.75 100 ASP A CA 1
ATOM 749 C C . ASP A 1 100 ? 6.932 4.482 -1.820 1.00 90.75 100 ASP A C 1
ATOM 751 O O . ASP A 1 100 ? 6.150 4.744 -2.736 1.00 90.75 100 ASP A O 1
ATOM 755 N N . GLN A 1 101 ? 7.210 3.232 -1.446 1.00 95.38 101 GLN A N 1
ATOM 756 C CA . GLN A 1 101 ? 6.652 2.042 -2.077 1.00 95.38 101 GLN A CA 1
ATOM 757 C C . GLN A 1 101 ? 5.166 1.825 -1.774 1.00 95.38 101 GLN A C 1
ATOM 759 O O . GLN A 1 101 ? 4.540 0.985 -2.412 1.00 95.38 101 GLN A O 1
ATOM 764 N N . LEU A 1 102 ? 4.568 2.551 -0.824 1.00 96.69 102 LEU A N 1
ATOM 765 C CA . LEU A 1 102 ? 3.148 2.424 -0.492 1.00 96.69 102 LEU A CA 1
ATOM 766 C C . LEU A 1 102 ? 2.384 3.719 -0.761 1.00 96.69 102 LEU A C 1
ATOM 768 O O . LEU A 1 102 ? 2.613 4.752 -0.123 1.00 96.69 102 LEU A O 1
ATOM 772 N N . ASN A 1 103 ? 1.358 3.607 -1.602 1.00 96.25 103 ASN A N 1
ATOM 773 C CA . ASN A 1 103 ? 0.323 4.613 -1.762 1.00 96.25 103 ASN A CA 1
ATOM 774 C C . ASN A 1 103 ? -1.035 4.087 -1.269 1.00 96.25 103 ASN A C 1
ATOM 776 O O . ASN A 1 103 ? -1.511 3.034 -1.692 1.00 96.25 103 ASN A O 1
ATOM 780 N N . VAL A 1 104 ? -1.678 4.853 -0.385 1.00 97.06 104 VAL A N 1
ATOM 781 C CA . VAL A 1 104 ? -3.085 4.645 -0.020 1.00 97.06 104 VAL A CA 1
ATOM 782 C C . VAL A 1 104 ? -3.929 5.379 -1.057 1.00 97.06 104 VAL A C 1
ATOM 784 O O . VAL A 1 104 ? -4.097 6.593 -0.968 1.00 97.06 104 VAL A O 1
ATOM 787 N N . TYR A 1 105 ? -4.414 4.650 -2.060 1.00 95.88 105 TYR A N 1
ATOM 788 C CA . TYR A 1 105 ? -5.115 5.234 -3.202 1.00 95.88 105 TYR A CA 1
ATOM 789 C C . TYR A 1 105 ? -6.503 5.756 -2.8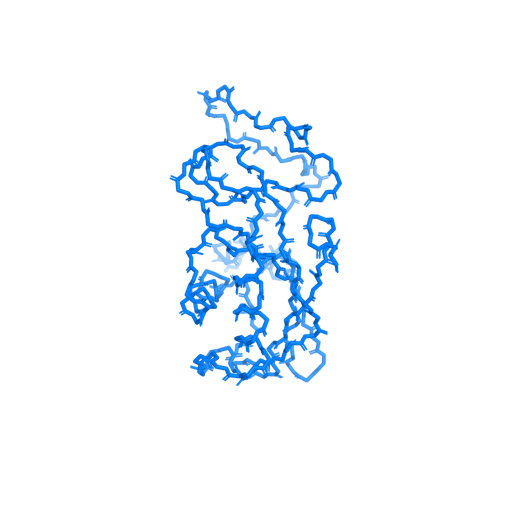19 1.00 95.88 105 TYR A C 1
ATOM 791 O O . TYR A 1 105 ? -6.888 6.859 -3.195 1.00 95.88 105 TYR A O 1
ATOM 799 N N . SER A 1 106 ? -7.265 4.975 -2.056 1.00 97.00 106 SER A N 1
ATOM 800 C CA . SER A 1 106 ? -8.552 5.414 -1.507 1.00 97.00 106 SER A CA 1
ATOM 801 C C . SER A 1 106 ? -8.937 4.608 -0.274 1.00 97.00 106 SER A C 1
ATOM 803 O O . SER A 1 106 ? -8.396 3.529 -0.022 1.00 97.00 106 SER A O 1
ATOM 805 N N . PHE A 1 107 ? -9.881 5.140 0.497 1.00 97.38 107 PHE A N 1
ATOM 806 C CA . PHE A 1 107 ? -10.453 4.477 1.660 1.00 97.38 107 PHE A CA 1
ATOM 807 C C . PHE A 1 107 ? -11.933 4.837 1.817 1.00 97.38 107 PHE A C 1
ATOM 809 O O . PHE A 1 107 ? -12.362 5.919 1.417 1.00 97.38 107 PHE A O 1
ATOM 816 N N . ILE A 1 108 ? -12.708 3.935 2.413 1.00 97.44 108 ILE A N 1
ATOM 817 C CA . ILE A 1 108 ? -14.130 4.122 2.700 1.00 97.44 108 ILE A CA 1
ATOM 818 C C . ILE A 1 108 ? -14.525 3.344 3.959 1.00 97.44 108 ILE A C 1
ATOM 820 O O . ILE A 1 108 ? -14.085 2.211 4.168 1.00 97.44 108 ILE A O 1
ATOM 824 N N . TRP A 1 109 ? -15.345 3.967 4.806 1.00 96.94 109 TRP A N 1
ATOM 825 C CA . TRP A 1 109 ? -15.949 3.302 5.958 1.00 96.94 109 TRP A CA 1
ATOM 826 C C . TRP A 1 109 ? -17.125 2.428 5.515 1.00 96.94 109 TRP A C 1
ATOM 828 O O . TRP A 1 109 ? -17.954 2.848 4.711 1.00 96.94 109 TRP A O 1
ATOM 838 N N . GLU A 1 110 ? -17.196 1.219 6.057 1.00 95.31 110 GLU A N 1
ATOM 839 C CA . GLU A 1 110 ? -18.267 0.247 5.862 1.00 95.31 110 GLU A CA 1
ATOM 840 C C . GLU A 1 110 ? -18.971 -0.033 7.202 1.00 95.31 110 GLU A C 1
ATOM 842 O O . GLU A 1 110 ? -18.405 0.167 8.282 1.00 95.31 110 GLU A O 1
ATOM 847 N N . GLU A 1 111 ? -20.196 -0.557 7.124 1.00 90.81 111 GLU A N 1
ATOM 848 C CA . GLU A 1 111 ? -20.985 -0.988 8.284 1.00 90.81 111 GLU A CA 1
ATOM 849 C C . GLU A 1 111 ? -20.203 -1.925 9.217 1.00 90.81 111 GLU A C 1
ATOM 851 O O . GLU A 1 111 ? -19.523 -2.857 8.771 1.00 90.81 111 GLU A O 1
ATOM 856 N N . GLY A 1 112 ? -20.348 -1.729 10.528 1.00 87.62 112 GLY A N 1
ATOM 857 C CA . GLY A 1 112 ? -19.644 -2.509 11.548 1.00 87.62 112 GLY A CA 1
ATOM 858 C C . GLY A 1 112 ? -18.175 -2.094 11.712 1.00 87.62 112 GLY A C 1
ATOM 859 O O . GLY A 1 112 ? -17.299 -2.925 11.520 1.00 87.62 112 GLY A O 1
ATOM 860 N N . PRO A 1 113 ? -17.933 -0.861 12.186 1.00 89.00 113 PRO A N 1
ATOM 861 C CA . PRO A 1 113 ? -16.776 0.021 11.903 1.00 89.00 113 PRO A CA 1
ATOM 862 C C . PRO A 1 113 ? -15.630 -0.606 11.093 1.00 89.00 113 PRO A C 1
ATOM 864 O O . PRO A 1 113 ? -14.543 -0.832 11.609 1.00 89.00 113 PRO A O 1
ATOM 867 N N . ARG A 1 114 ? -15.847 -0.868 9.803 1.00 96.00 114 ARG A N 1
ATOM 868 C CA . ARG A 1 114 ? -14.827 -1.445 8.914 1.00 96.00 114 ARG A CA 1
ATOM 869 C C . ARG A 1 114 ? -14.219 -0.364 8.039 1.00 96.00 114 ARG A C 1
ATOM 871 O O . ARG A 1 114 ? -14.947 0.470 7.514 1.00 96.00 114 ARG A O 1
ATOM 878 N N . LEU A 1 115 ? -12.906 -0.389 7.834 1.00 97.50 115 LEU A N 1
ATOM 879 C CA . LEU A 1 115 ? -12.242 0.540 6.916 1.00 97.50 115 LEU A CA 1
ATOM 880 C C . LEU A 1 115 ? -11.700 -0.229 5.718 1.00 97.50 115 LEU A C 1
ATOM 882 O O . LEU A 1 115 ? -10.682 -0.913 5.827 1.00 97.50 115 LEU A O 1
ATOM 886 N N . LYS A 1 116 ? -12.373 -0.109 4.574 1.00 98.00 116 LYS A N 1
ATOM 887 C CA . LYS A 1 116 ? -11.906 -0.657 3.301 1.00 98.00 116 LYS A CA 1
ATOM 888 C C . LYS A 1 116 ? -10.965 0.336 2.634 1.00 98.00 116 LYS A C 1
ATOM 890 O O . LYS A 1 116 ? -11.242 1.529 2.589 1.00 98.00 116 LYS A O 1
ATOM 895 N N . MET A 1 117 ? -9.870 -0.169 2.092 1.00 98.31 117 MET A N 1
ATOM 896 C CA . MET A 1 117 ? -8.817 0.591 1.440 1.00 98.31 117 MET A CA 1
ATOM 897 C C . MET A 1 117 ? -8.419 -0.069 0.127 1.00 98.31 117 MET A C 1
ATOM 899 O O . MET A 1 117 ? -8.441 -1.293 -0.017 1.00 98.31 117 MET A O 1
ATOM 903 N N . TYR A 1 118 ? -8.018 0.768 -0.817 1.00 98.31 118 TYR A N 1
ATOM 904 C CA . TYR A 1 118 ? -7.309 0.345 -2.011 1.00 98.31 118 TYR A CA 1
ATOM 905 C C . TYR A 1 118 ? -5.893 0.884 -1.916 1.00 98.31 118 TYR A C 1
ATOM 907 O O . TYR A 1 118 ? -5.681 2.090 -1.780 1.00 98.31 118 TYR A O 1
ATOM 915 N N . LEU A 1 119 ? -4.934 -0.027 -1.946 1.00 98.19 119 LEU A N 1
ATOM 916 C CA . LEU A 1 119 ? -3.519 0.256 -1.806 1.00 98.19 119 LEU A CA 1
ATOM 917 C C . LEU A 1 119 ? -2.822 -0.017 -3.134 1.00 98.19 119 LEU A C 1
ATOM 919 O O . LEU A 1 119 ? -3.208 -0.924 -3.876 1.00 98.19 119 LEU A O 1
ATOM 923 N N . LYS A 1 120 ? -1.779 0.756 -3.412 1.00 97.88 120 LYS A N 1
ATOM 924 C CA . LYS A 1 120 ? -0.846 0.511 -4.508 1.00 97.88 120 LYS A CA 1
ATOM 925 C C . LYS A 1 120 ? 0.538 0.315 -3.914 1.00 97.88 120 LYS A C 1
ATOM 927 O O . LYS A 1 120 ? 1.023 1.187 -3.190 1.00 97.88 120 LYS A O 1
ATOM 932 N N . LEU A 1 121 ? 1.133 -0.836 -4.201 1.00 97.75 121 LEU A N 1
ATOM 933 C CA . LEU A 1 121 ? 2.512 -1.149 -3.848 1.00 97.75 121 LEU A CA 1
ATOM 934 C C . LEU A 1 121 ? 3.383 -0.918 -5.075 1.00 97.75 121 LEU A C 1
ATOM 936 O O . LEU A 1 121 ? 3.052 -1.420 -6.145 1.00 97.75 121 LEU A O 1
ATOM 940 N N . PHE A 1 122 ? 4.475 -0.185 -4.923 1.00 96.56 122 PHE A N 1
ATOM 941 C CA . PHE A 1 122 ? 5.433 0.123 -5.978 1.00 96.56 122 PHE A CA 1
ATOM 942 C C . PHE A 1 122 ? 6.770 -0.587 -5.719 1.00 96.56 122 PHE A C 1
ATOM 944 O O . PHE A 1 122 ? 7.144 -0.799 -4.559 1.00 96.56 122 PHE A O 1
ATOM 951 N N . PRO A 1 123 ? 7.500 -0.980 -6.777 1.00 95.50 123 PRO A N 1
ATOM 952 C CA . PRO A 1 123 ? 8.834 -1.547 -6.631 1.00 95.50 123 PRO A CA 1
ATOM 953 C C . PRO A 1 123 ? 9.782 -0.535 -5.982 1.00 95.50 123 PRO A C 1
ATOM 955 O O . PRO A 1 123 ? 9.548 0.671 -6.017 1.00 95.50 123 PRO A O 1
ATOM 958 N N . MET A 1 124 ? 10.850 -1.044 -5.375 1.00 92.38 124 MET A N 1
ATOM 959 C CA . MET A 1 124 ? 11.852 -0.234 -4.684 1.00 92.38 124 MET A CA 1
ATOM 960 C C . MET A 1 124 ? 12.575 0.693 -5.669 1.00 92.38 124 MET A C 1
ATOM 962 O O . MET A 1 124 ? 13.065 0.237 -6.706 1.00 92.38 124 MET A O 1
ATOM 966 N N . ILE A 1 125 ? 12.689 1.973 -5.309 1.00 88.50 125 ILE A N 1
ATOM 967 C CA . ILE A 1 125 ? 13.320 3.011 -6.129 1.00 88.50 125 ILE A CA 1
ATOM 968 C C . ILE A 1 125 ? 14.569 3.505 -5.409 1.00 88.50 125 ILE A C 1
ATOM 970 O O . ILE A 1 125 ? 14.488 4.182 -4.391 1.00 88.50 125 ILE A O 1
ATOM 974 N N . LYS A 1 126 ? 15.744 3.180 -5.946 1.00 86.38 126 LYS A N 1
ATOM 975 C CA . LYS A 1 126 ? 17.028 3.685 -5.432 1.00 86.38 126 LYS A CA 1
ATOM 976 C C . LYS A 1 126 ? 17.542 4.865 -6.246 1.00 86.38 126 LYS A C 1
ATOM 978 O O . LYS A 1 126 ? 18.165 5.773 -5.707 1.00 86.38 126 LYS A O 1
ATOM 983 N N . ASP A 1 127 ? 17.292 4.827 -7.548 1.00 85.94 127 ASP A N 1
ATOM 984 C CA . ASP A 1 127 ? 17.782 5.777 -8.538 1.00 85.94 127 ASP A CA 1
ATOM 985 C C . ASP A 1 127 ? 16.945 5.701 -9.830 1.00 85.94 127 ASP A C 1
ATOM 987 O O . ASP A 1 127 ? 15.998 4.921 -9.950 1.00 85.94 127 ASP A O 1
ATOM 991 N N . SER A 1 128 ? 17.306 6.510 -10.826 1.00 84.12 128 SER A N 1
ATOM 992 C CA . SER A 1 128 ? 16.655 6.543 -12.141 1.00 84.12 128 SER A CA 1
ATOM 993 C C . SER A 1 128 ? 16.796 5.259 -12.966 1.00 84.12 128 SER A C 1
ATOM 995 O O . SER A 1 128 ? 16.116 5.125 -13.980 1.00 84.12 128 SER A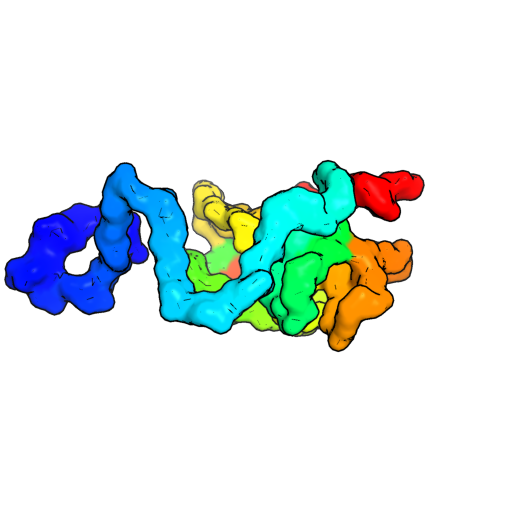 O 1
ATOM 997 N N . HIS A 1 129 ? 17.671 4.334 -12.568 1.00 85.94 129 HIS A N 1
ATOM 998 C CA . HIS A 1 129 ? 17.902 3.051 -13.236 1.00 85.94 129 HIS A CA 1
ATOM 999 C C . HIS A 1 129 ? 17.213 1.885 -12.522 1.00 85.94 129 HIS A C 1
ATOM 1001 O O . HIS A 1 129 ? 17.354 0.734 -12.938 1.00 85.94 129 HIS A O 1
ATOM 1007 N N . SER A 1 130 ? 16.465 2.171 -11.457 1.00 89.81 130 SER A N 1
ATOM 1008 C CA . SER A 1 130 ? 15.720 1.167 -10.713 1.00 89.81 130 SER A CA 1
ATOM 1009 C C . SER A 1 130 ? 14.656 0.506 -11.588 1.00 89.81 130 SER A C 1
ATOM 1011 O O . SER A 1 130 ? 14.098 1.110 -12.507 1.00 89.81 130 SER A O 1
ATOM 1013 N N . ASN A 1 131 ? 14.373 -0.765 -11.301 1.00 91.44 131 ASN A N 1
ATOM 1014 C CA . ASN A 1 131 ? 13.372 -1.515 -12.047 1.00 91.44 131 ASN A CA 1
ATOM 1015 C C . ASN A 1 131 ? 11.982 -0.909 -11.838 1.00 91.44 131 ASN A C 1
ATOM 1017 O O . ASN A 1 131 ? 11.573 -0.605 -10.721 1.00 91.44 131 ASN A O 1
ATOM 1021 N N . GLN A 1 132 ? 11.228 -0.806 -12.928 1.00 92.81 132 GLN A N 1
ATOM 1022 C CA . GLN A 1 132 ? 9.867 -0.267 -12.919 1.00 92.81 132 GLN A CA 1
ATOM 1023 C C . GLN A 1 132 ? 8.820 -1.324 -12.532 1.00 92.81 132 GLN A C 1
ATOM 1025 O O . GLN A 1 132 ? 7.625 -1.035 -12.520 1.00 92.81 132 GLN A O 1
ATOM 1030 N N . THR A 1 133 ? 9.250 -2.554 -12.236 1.00 95.12 133 THR A N 1
ATOM 1031 C CA . THR A 1 133 ? 8.385 -3.689 -11.903 1.00 95.12 133 THR A CA 1
ATOM 1032 C C . THR A 1 133 ? 8.958 -4.510 -10.747 1.00 95.12 133 THR A C 1
ATOM 1034 O O . THR A 1 133 ? 10.173 -4.560 -10.544 1.00 95.12 133 THR A O 1
ATOM 1037 N N . PHE A 1 134 ? 8.093 -5.202 -10.006 1.00 96.06 134 PHE A N 1
ATOM 1038 C CA . PHE A 1 134 ? 8.509 -6.232 -9.054 1.00 96.06 134 PHE A CA 1
ATOM 1039 C C . PHE A 1 134 ? 9.057 -7.469 -9.773 1.00 96.06 134 PHE A C 1
ATOM 1041 O O . PHE A 1 134 ? 8.622 -7.812 -10.872 1.00 96.06 134 PHE A O 1
ATOM 1048 N N . ASN A 1 135 ? 9.989 -8.169 -9.127 1.00 95.19 135 ASN A N 1
ATOM 1049 C CA . ASN A 1 135 ? 10.368 -9.517 -9.544 1.00 95.19 135 ASN A CA 1
ATOM 1050 C C . ASN A 1 135 ? 9.378 -10.551 -8.970 1.00 95.19 135 ASN A C 1
ATOM 1052 O O . ASN A 1 135 ? 8.670 -10.278 -7.999 1.00 95.19 135 ASN A O 1
ATOM 1056 N N . LEU A 1 136 ? 9.339 -11.754 -9.553 1.00 95.81 136 LEU A N 1
ATOM 1057 C CA . LEU A 1 136 ? 8.394 -12.800 -9.144 1.00 95.81 136 LEU A CA 1
ATOM 1058 C C . LEU A 1 136 ? 8.536 -13.187 -7.663 1.00 95.81 136 LEU A C 1
ATOM 1060 O O . LEU A 1 136 ? 7.531 -13.334 -6.972 1.00 95.81 136 LEU A O 1
ATOM 1064 N N . SER A 1 137 ? 9.767 -13.315 -7.161 1.00 96.88 137 SER A N 1
ATOM 1065 C CA . SER A 1 137 ? 10.014 -13.653 -5.753 1.00 96.88 137 SER A CA 1
ATOM 1066 C C . SER A 1 137 ? 9.408 -12.634 -4.791 1.00 96.88 137 SER A C 1
ATOM 1068 O O . SER A 1 137 ? 8.853 -13.019 -3.767 1.00 96.88 137 SER A O 1
ATOM 1070 N N . GLU A 1 138 ? 9.462 -11.349 -5.133 1.00 97.00 138 GLU A N 1
ATOM 1071 C CA . GLU A 1 138 ? 8.942 -10.270 -4.301 1.00 97.00 138 GLU A CA 1
ATOM 1072 C C . GLU A 1 138 ? 7.414 -10.209 -4.356 1.00 97.00 138 GLU A C 1
ATOM 1074 O O . GLU A 1 138 ? 6.767 -10.000 -3.333 1.00 97.00 138 GLU A O 1
ATOM 1079 N N . ILE A 1 139 ? 6.818 -10.491 -5.520 1.00 97.31 139 ILE A N 1
ATOM 1080 C CA . ILE A 1 139 ? 5.363 -10.646 -5.651 1.00 97.31 139 ILE A CA 1
ATOM 1081 C C . ILE A 1 139 ? 4.859 -11.771 -4.741 1.00 97.31 139 ILE A C 1
ATOM 1083 O O . ILE A 1 139 ? 3.882 -11.581 -4.014 1.00 97.31 139 ILE A O 1
ATOM 1087 N N . LEU A 1 140 ? 5.525 -12.931 -4.773 1.00 96.31 140 LEU A N 1
ATOM 1088 C CA . LEU A 1 140 ? 5.172 -14.080 -3.940 1.00 96.31 140 LEU A CA 1
ATOM 1089 C C . LEU A 1 140 ? 5.361 -13.763 -2.453 1.00 96.31 140 LEU A C 1
ATOM 1091 O O . LEU A 1 140 ? 4.432 -13.976 -1.680 1.00 96.31 140 LEU A O 1
ATOM 1095 N N . ARG A 1 141 ? 6.492 -13.153 -2.070 1.00 96.88 141 ARG A N 1
ATOM 1096 C CA . ARG A 1 141 ? 6.753 -12.714 -0.690 1.00 96.88 141 ARG A CA 1
ATOM 1097 C C . ARG A 1 141 ? 5.652 -11.787 -0.178 1.00 96.88 141 ARG A C 1
ATOM 1099 O O . ARG A 1 141 ? 5.119 -12.006 0.905 1.00 96.88 141 ARG A O 1
ATOM 1106 N N . LEU A 1 142 ? 5.290 -10.761 -0.950 1.00 96.88 142 LEU A N 1
ATOM 1107 C CA . LEU A 1 142 ? 4.246 -9.810 -0.567 1.00 96.88 142 LEU A CA 1
ATOM 1108 C C . LEU A 1 142 ? 2.882 -10.491 -0.454 1.00 96.88 142 LEU A C 1
ATOM 1110 O O . LEU A 1 142 ? 2.190 -10.290 0.543 1.00 96.88 142 LEU A O 1
ATOM 1114 N N . ARG A 1 143 ? 2.502 -11.317 -1.436 1.00 95.69 143 ARG A N 1
ATOM 1115 C CA . ARG A 1 143 ? 1.249 -12.080 -1.393 1.00 95.69 143 ARG A CA 1
ATOM 1116 C C . ARG A 1 143 ? 1.184 -12.945 -0.135 1.00 95.69 143 ARG A C 1
ATOM 1118 O O . ARG A 1 143 ? 0.192 -12.858 0.586 1.00 95.69 143 ARG A O 1
ATOM 1125 N N . ASP A 1 144 ? 2.250 -13.685 0.156 1.00 95.25 144 ASP A N 1
ATOM 1126 C CA . ASP A 1 144 ? 2.350 -14.549 1.330 1.00 95.25 144 ASP A CA 1
ATOM 1127 C C . ASP A 1 144 ? 2.222 -13.752 2.631 1.00 95.25 144 ASP A C 1
ATOM 1129 O O . ASP A 1 144 ? 1.486 -14.160 3.528 1.00 95.25 144 ASP A O 1
ATOM 1133 N N . MET A 1 145 ? 2.858 -12.581 2.734 1.00 94.56 145 MET A N 1
ATOM 1134 C CA . MET A 1 145 ? 2.740 -11.696 3.901 1.00 94.56 145 MET A CA 1
ATOM 1135 C C . MET A 1 145 ? 1.296 -11.232 4.144 1.00 94.56 145 MET A C 1
ATOM 1137 O O . MET A 1 145 ? 0.839 -11.205 5.288 1.00 94.56 145 MET A O 1
ATOM 1141 N N . PHE A 1 146 ? 0.539 -10.907 3.089 1.00 94.31 146 PHE A N 1
ATOM 1142 C CA . PHE A 1 146 ? -0.879 -10.568 3.242 1.00 94.31 146 PHE A CA 1
ATOM 1143 C C . PHE A 1 146 ? -1.732 -11.785 3.627 1.00 94.31 146 PHE A C 1
ATOM 1145 O O . PHE A 1 146 ? -2.630 -11.640 4.457 1.00 94.31 146 PHE A O 1
ATOM 1152 N N . THR A 1 147 ? -1.474 -12.970 3.064 1.00 92.69 147 THR A N 1
ATOM 1153 C CA . THR A 1 147 ? -2.318 -14.162 3.280 1.00 92.69 147 THR A CA 1
ATOM 1154 C C . THR A 1 147 ? -2.004 -14.943 4.554 1.00 92.69 147 THR A C 1
ATOM 1156 O O . THR A 1 147 ? -2.885 -15.621 5.069 1.00 92.69 147 THR A O 1
ATOM 1159 N N . SER A 1 148 ? -0.777 -14.861 5.072 1.00 87.38 148 SER A N 1
ATOM 1160 C CA . SER A 1 148 ? -0.318 -15.627 6.246 1.00 87.38 148 SER A CA 1
ATOM 1161 C C . SER A 1 148 ? -0.578 -14.948 7.593 1.00 87.38 148 SER A C 1
ATOM 1163 O O . SER A 1 148 ? -0.204 -15.494 8.627 1.00 87.38 148 SER A O 1
ATOM 1165 N N . TRP A 1 149 ? -1.199 -13.764 7.600 1.00 76.31 149 TRP A N 1
ATOM 1166 C CA . TRP A 1 149 ? -1.393 -12.951 8.812 1.00 76.31 149 TRP A CA 1
ATOM 1167 C C . TRP A 1 149 ? -0.083 -12.635 9.552 1.00 76.31 149 TRP A C 1
ATOM 1169 O O . TRP A 1 149 ? -0.062 -12.499 10.770 1.00 76.31 149 TRP A O 1
ATOM 1179 N N . ALA A 1 150 ? 1.017 -12.495 8.805 1.00 80.44 150 ALA A N 1
ATOM 1180 C CA . ALA A 1 150 ? 2.349 -12.232 9.349 1.00 80.44 150 ALA A CA 1
ATOM 1181 C C . ALA A 1 150 ? 2.577 -10.769 9.780 1.00 80.44 150 ALA A C 1
ATOM 1183 O O . ALA A 1 150 ? 3.609 -10.455 10.378 1.00 80.44 150 ALA A O 1
ATOM 1184 N N . MET A 1 151 ? 1.651 -9.854 9.468 1.00 85.12 151 MET A N 1
ATOM 1185 C CA . MET A 1 151 ? 1.772 -8.453 9.880 1.00 85.12 151 MET A CA 1
ATOM 1186 C C . MET A 1 151 ? 1.585 -8.310 11.388 1.00 85.12 151 MET A C 1
ATOM 1188 O O . MET A 1 151 ? 0.760 -8.987 11.994 1.00 85.12 151 MET A O 1
ATOM 1192 N N . LYS A 1 152 ? 2.335 -7.386 11.994 1.00 83.44 152 LYS A N 1
ATOM 1193 C CA . LYS A 1 152 ? 2.250 -7.134 13.435 1.00 83.44 152 LYS A CA 1
ATOM 1194 C C . LYS A 1 152 ? 0.859 -6.625 13.801 1.00 83.44 152 LYS A C 1
ATOM 1196 O O . LYS A 1 152 ? 0.321 -5.752 13.120 1.00 83.44 152 LYS A O 1
ATOM 1201 N N . ASP A 1 153 ? 0.319 -7.094 14.917 1.00 85.69 153 ASP A N 1
ATOM 1202 C CA . ASP A 1 153 ? -0.909 -6.531 15.468 1.00 85.69 153 ASP A CA 1
ATOM 1203 C C . ASP A 1 153 ? -0.711 -5.059 15.855 1.00 85.69 153 ASP A C 1
ATOM 1205 O O . ASP A 1 153 ? 0.347 -4.645 16.337 1.00 85.69 153 ASP A O 1
ATOM 1209 N N . SER A 1 154 ? -1.755 -4.255 15.661 1.00 92.12 154 SER A N 1
ATOM 1210 C CA . SER A 1 154 ? -1.785 -2.854 16.073 1.00 92.12 154 SER A CA 1
ATOM 1211 C C . SER A 1 154 ? -3.087 -2.564 16.810 1.00 92.12 154 SER A C 1
ATOM 1213 O O . SER A 1 154 ? -4.154 -2.776 16.237 1.00 92.12 154 SER A O 1
ATOM 1215 N N . PRO A 1 155 ? -3.056 -2.010 18.036 1.00 91.50 155 PRO A N 1
ATOM 1216 C CA . PRO A 1 155 ? -4.282 -1.614 18.731 1.00 91.50 155 PRO A CA 1
ATOM 1217 C C . PRO A 1 155 ? -5.006 -0.457 18.022 1.00 91.50 155 PRO A C 1
ATOM 1219 O O . PRO A 1 155 ? -6.199 -0.255 18.224 1.00 91.50 155 PRO A O 1
ATOM 1222 N N . VAL A 1 156 ? -4.296 0.299 17.175 1.00 95.38 156 VAL A N 1
ATOM 1223 C CA . VAL A 1 156 ? -4.860 1.413 16.400 1.00 95.38 156 VAL A CA 1
ATOM 1224 C C . VAL A 1 156 ? -5.568 0.898 15.149 1.00 95.38 156 VAL A C 1
ATOM 1226 O O . VAL A 1 156 ? -6.684 1.321 14.855 1.00 95.38 156 VAL A O 1
ATOM 1229 N N . PHE A 1 157 ? -4.940 -0.018 14.409 1.00 95.12 157 PHE A N 1
ATOM 1230 C CA . PHE A 1 157 ? -5.464 -0.485 13.120 1.00 95.12 157 PHE A CA 1
ATOM 1231 C C . PHE A 1 157 ? -6.285 -1.772 13.227 1.00 95.12 157 PHE A C 1
ATOM 1233 O O . PHE A 1 157 ? -7.132 -2.024 12.376 1.00 95.12 157 PHE A O 1
ATOM 1240 N N . GLY A 1 158 ? -6.133 -2.521 14.316 1.00 90.19 158 GLY A N 1
ATOM 1241 C CA . GLY A 1 158 ? -6.853 -3.762 14.551 1.00 90.19 158 GLY A CA 1
ATOM 1242 C C . GLY A 1 158 ? -6.499 -4.853 13.532 1.00 90.19 158 GLY A C 1
ATOM 1243 O O . GLY A 1 158 ? -5.544 -4.715 12.763 1.00 90.19 158 GLY A O 1
ATOM 1244 N N . PRO A 1 159 ? -7.268 -5.951 13.517 1.00 92.25 159 PRO A N 1
ATOM 1245 C CA . PRO A 1 159 ? -7.056 -7.041 12.577 1.00 92.25 159 PRO A CA 1
ATOM 1246 C C . PRO A 1 159 ? -7.390 -6.612 11.147 1.00 92.25 159 PRO A C 1
ATOM 1248 O O . PRO A 1 159 ? -8.347 -5.862 10.912 1.00 92.25 159 PRO A O 1
ATOM 1251 N N . TYR A 1 160 ? -6.637 -7.144 10.187 1.00 93.94 160 TYR A N 1
ATOM 1252 C CA . TYR A 1 160 ? -6.821 -6.868 8.769 1.00 93.94 160 TYR A CA 1
ATOM 1253 C C . TYR A 1 160 ? -7.405 -8.057 8.000 1.00 93.94 160 TYR A C 1
ATOM 1255 O O . TYR A 1 160 ? -7.470 -9.187 8.479 1.00 93.94 160 TYR A O 1
ATOM 1263 N N . GLU A 1 161 ? -7.868 -7.780 6.790 1.00 93.75 161 GLU A N 1
ATOM 1264 C CA . GLU A 1 161 ? -8.374 -8.746 5.827 1.00 93.75 161 GLU A CA 1
ATOM 1265 C C . GLU A 1 161 ? -7.884 -8.350 4.431 1.00 93.75 161 GLU A C 1
ATOM 1267 O O . GLU A 1 161 ? -8.019 -7.196 4.012 1.00 93.75 161 GLU A O 1
ATOM 1272 N N . LEU A 1 162 ? -7.319 -9.316 3.708 1.00 96.56 162 LEU A N 1
ATOM 1273 C CA . LEU A 1 162 ? -7.008 -9.171 2.291 1.00 96.56 162 LEU A CA 1
ATOM 1274 C C . LEU A 1 162 ? -8.291 -9.394 1.479 1.00 96.56 162 LEU A C 1
ATOM 1276 O O . LEU A 1 162 ? -8.875 -10.472 1.529 1.00 96.56 162 LEU A O 1
ATOM 1280 N N . LEU A 1 163 ? -8.718 -8.384 0.720 1.00 97.31 163 LEU A N 1
ATOM 1281 C CA . LEU A 1 163 ? -9.885 -8.472 -0.164 1.00 97.31 163 LEU A CA 1
ATOM 1282 C C . LEU A 1 163 ? -9.502 -8.923 -1.572 1.00 97.31 163 LEU A C 1
ATOM 1284 O O . LEU A 1 163 ? -10.218 -9.707 -2.186 1.00 97.31 163 LEU A O 1
ATOM 1288 N N . ASN A 1 164 ? -8.400 -8.393 -2.103 1.00 97.00 164 ASN A N 1
ATOM 1289 C CA . ASN A 1 164 ? -7.833 -8.815 -3.378 1.00 97.00 164 ASN A CA 1
ATOM 1290 C C . ASN A 1 164 ? -6.342 -8.474 -3.449 1.00 97.00 164 ASN A C 1
ATOM 1292 O O . ASN A 1 164 ? -5.873 -7.548 -2.789 1.00 97.00 164 ASN A O 1
ATOM 1296 N N . PHE A 1 165 ? -5.621 -9.232 -4.270 1.00 96.88 165 PHE A N 1
ATOM 1297 C CA . PHE A 1 165 ? -4.223 -8.999 -4.610 1.00 96.88 165 PHE A CA 1
ATOM 1298 C C . PHE A 1 165 ? -4.094 -9.122 -6.128 1.00 96.88 165 PHE A C 1
ATOM 1300 O O . PHE A 1 165 ? -3.956 -10.224 -6.667 1.00 96.88 165 PHE A O 1
ATOM 1307 N N . THR A 1 166 ? -4.238 -7.993 -6.810 1.00 96.12 166 THR A N 1
ATOM 1308 C CA . THR A 1 166 ? -4.444 -7.937 -8.255 1.00 96.12 166 THR A CA 1
ATOM 1309 C C . THR A 1 166 ? -3.120 -7.699 -8.973 1.00 96.12 166 THR A C 1
ATOM 1311 O O . THR A 1 166 ? -2.421 -6.717 -8.710 1.00 96.12 166 THR A O 1
ATOM 1314 N N . LEU A 1 167 ? -2.796 -8.618 -9.883 1.00 95.06 167 LEU A N 1
ATOM 1315 C CA . LEU A 1 167 ? -1.659 -8.555 -10.794 1.00 95.06 167 LEU A CA 1
ATOM 1316 C C . LEU A 1 167 ? -2.184 -8.203 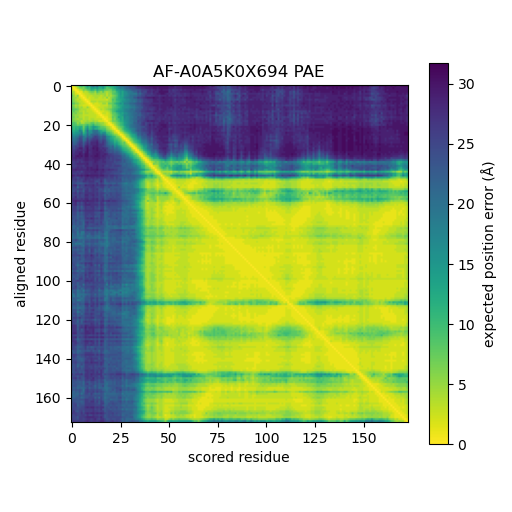-12.188 1.00 95.06 167 LEU A C 1
ATOM 1318 O O . LEU A 1 167 ? -3.109 -8.852 -12.664 1.00 95.06 167 LEU A O 1
ATOM 1322 N N . GLU A 1 168 ? -1.615 -7.172 -12.803 1.00 92.56 168 GLU A N 1
ATOM 1323 C CA . GLU A 1 168 ? -1.991 -6.665 -14.129 1.00 92.56 168 GLU A CA 1
ATOM 1324 C C . GLU A 1 168 ? -0.724 -6.361 -14.936 1.00 92.56 168 GLU A C 1
ATOM 1326 O O . GLU A 1 168 ? 0.353 -6.155 -14.364 1.00 92.56 168 GLU A O 1
ATOM 1331 N N . GLY A 1 169 ? -0.854 -6.298 -16.261 1.00 91.12 169 GLY A N 1
ATOM 1332 C CA . GLY A 1 169 ? 0.196 -5.849 -17.169 1.00 91.12 169 GLY A CA 1
ATOM 1333 C C . GLY A 1 169 ? 1.470 -6.697 -17.077 1.00 91.12 169 GLY A C 1
ATOM 1334 O O . GLY A 1 169 ? 1.421 -7.885 -17.388 1.00 91.12 169 GLY A O 1
ATOM 1335 N N . PRO A 1 170 ? 2.624 -6.138 -16.653 1.00 92.12 170 PRO A N 1
ATOM 1336 C CA . PRO A 1 170 ? 3.895 -6.874 -16.600 1.00 92.12 170 PRO A CA 1
ATOM 1337 C C . PRO A 1 170 ? 3.905 -8.055 -15.612 1.00 92.12 170 PRO A C 1
ATOM 1339 O O . PRO A 1 170 ? 4.894 -8.784 -15.542 1.00 92.12 170 PRO A O 1
ATOM 1342 N N . TYR A 1 171 ? 2.836 -8.233 -14.833 1.00 93.75 171 TYR A N 1
ATOM 1343 C CA . TYR A 1 171 ? 2.665 -9.326 -13.878 1.00 93.75 171 TYR A CA 1
ATOM 1344 C C . TYR A 1 171 ? 1.673 -10.403 -14.346 1.00 93.75 171 TYR A C 1
ATOM 1346 O O . TYR A 1 171 ? 1.351 -11.301 -13.569 1.00 93.75 171 TYR A O 1
ATOM 1354 N N . GLU A 1 172 ? 1.172 -10.310 -15.580 1.00 86.06 172 GLU A N 1
ATOM 1355 C CA . GLU A 1 172 ? 0.342 -11.334 -16.224 1.00 86.06 172 GLU A CA 1
ATOM 1356 C C . GLU A 1 172 ? 1.250 -12.407 -16.846 1.00 86.06 172 GLU A C 1
ATOM 1358 O O . GLU A 1 172 ? 1.564 -12.368 -18.036 1.00 86.06 172 GLU A O 1
ATOM 1363 N N . TYR A 1 173 ? 1.729 -13.329 -16.013 1.00 73.94 173 TYR A N 1
ATOM 1364 C CA . TYR A 1 173 ? 2.491 -14.516 -16.418 1.00 73.94 173 TYR A CA 1
ATOM 1365 C C . TYR A 1 173 ? 1.679 -15.801 -16.252 1.00 73.94 173 TYR A C 1
ATOM 1367 O O . TYR A 1 173 ? 0.813 -15.853 -15.346 1.00 73.94 173 TYR A O 1
#

Secondary structure (DSSP, 8-state):
-TT-GGGGGHHHHT-GGGSPPPPPS-----------S----TT-SPTTT-EE-TT-SSTT-EE-PEEEEEEESS-S-S--GGGHHHHHHHHHHHHT--GGGEEEEEEEEETTTEEEEEEEE----SSTTS-SS--HHHHHHHHHHHHTT-SPP-TTT--EEEEEEE--GGG--

Foldseek 3Di:
DEPDPVCVCCVVVVNVVVYDDHDDPPPPPPDDDDPDPQDQDCPPEDPDQWDAQPPDPERRDIAGWWKWKKKQQDFPDDDCPVCPQVVLVQVCVQLVHDSSQKDFPDWDADPNRMIITIMTGFDDCPDPPDDRYDDPVSLVSNVCSQVVQSRDADNRRGDMHTPDGDDDDVRPD

Nearest PDB structures (foldsee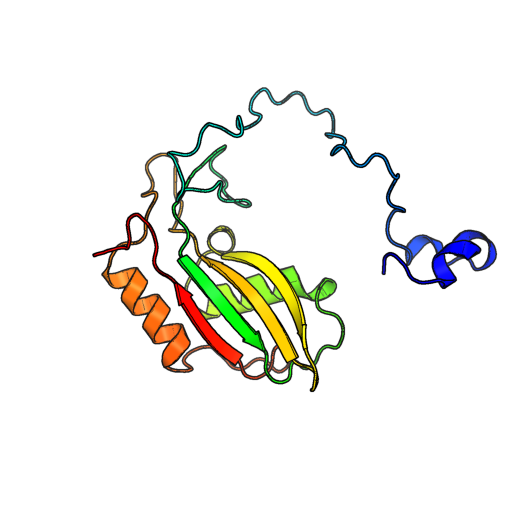k):
  8k2c-assembly1_SY  TM=6.573E-01  e=2.984E-02  Homo sapiens
  9cai-assembly1_AY  TM=6.407E-01  e=3.183E-02  Caenorhabditis elegans
  6y57-assembly1_SY  TM=6.686E-01  e=7.855E-02  Homo sapiens
  7ajt-assembly1_DY  TM=6.725E-01  e=1.817E-01  Saccharomyces cerevisiae S288C
  5cio-assembly1_A  TM=2.440E-01  e=9.926E+00  Serratia sp. FS14

Solvent-accessible surface area (backbone atoms only — not comparable to full-atom values): 10614 Å² total; per-residue (Å²): 104,72,89,50,78,67,56,83,46,15,79,85,69,74,43,51,92,71,40,50,83,75,81,61,98,70,79,65,85,79,72,79,93,59,103,63,98,75,74,68,57,94,78,73,42,63,79,99,52,37,39,72,49,91,59,51,91,46,85,75,41,44,28,34,53,42,40,31,32,39,29,25,57,51,33,67,60,95,68,61,81,91,40,51,70,58,50,46,54,54,51,21,64,50,66,75,49,57,70,51,24,56,42,80,75,46,73,48,81,45,87,72,68,19,42,41,33,38,34,34,40,42,42,72,77,88,52,92,82,42,59,42,49,69,53,71,69,55,53,51,52,53,52,47,43,59,73,67,66,67,50,73,87,37,80,58,48,32,58,72,44,75,74,43,80,49,69,61,65,99,58,71,125

Organism: NCBI:txid210225